Protein AF-A0A843BRD8-F1 (afdb_monomer_lite)

pLDDT: mean 87.22, std 11.65, range [42.34, 97.31]

Sequence (62 aa):
MNLISKDISNDFPNSDKIYLNNASVSLMPTQSIEAMKDFLISYNSIGPDSKESEPFVTEKLR

Radius of gyration: 16.98 Å; chains: 1; bounding box: 45×20×40 Å

Foldseek 3Di:
DPPPPDPCVQQFDDDPDDDDPCVPPNTDGPVVVVVVVVCVVVCVVCDVPHPVNVCVPPVVVD

Secondary structure (DSSP, 8-state):
--------GGGS---SS----TTTSPPPPHHHHHHHHHHHHHHHHH-TTSGGGHHHHHTT--

Structure (mmCIF, N/CA/C/O backbone):
data_AF-A0A843BRD8-F1
#
_entry.id   AF-A0A843BRD8-F1
#
loop_
_atom_site.group_PDB
_atom_site.id
_atom_site.type_symbol
_atom_site.label_atom_id
_atom_site.label_alt_id
_atom_site.label_comp_id
_atom_site.label_asym_id
_atom_site.label_entity_id
_atom_site.label_seq_id
_atom_site.pdbx_PDB_ins_code
_atom_site.Cartn_x
_atom_site.Cartn_y
_atom_site.Cartn_z
_atom_site.occupancy
_atom_site.B_iso_or_equiv
_atom_site.auth_seq_id
_atom_site.auth_comp_id
_atom_site.auth_asym_id
_atom_site.auth_atom_id
_atom_site.pdbx_PDB_model_num
ATOM 1 N N . MET A 1 1 ? 31.538 8.791 2.785 1.00 42.34 1 MET A N 1
ATOM 2 C CA . MET A 1 1 ? 30.265 8.090 3.057 1.00 42.34 1 MET A CA 1
ATOM 3 C C . MET A 1 1 ? 30.444 6.669 2.571 1.00 42.34 1 MET A C 1
ATOM 5 O O . MET A 1 1 ? 30.836 6.505 1.423 1.00 42.34 1 MET A O 1
ATOM 9 N N . ASN A 1 2 ? 30.280 5.671 3.440 1.00 46.91 2 ASN A N 1
ATOM 10 C CA . ASN A 1 2 ? 30.403 4.269 3.047 1.00 46.91 2 ASN A CA 1
ATOM 11 C C . ASN A 1 2 ? 29.154 3.901 2.231 1.00 46.91 2 ASN A C 1
ATOM 13 O O . ASN A 1 2 ? 28.156 3.441 2.775 1.00 46.91 2 ASN A O 1
ATOM 17 N N . LEU A 1 3 ? 29.172 4.252 0.944 1.00 59.28 3 LEU A N 1
ATOM 18 C CA . LEU A 1 3 ? 28.099 4.016 -0.019 1.00 59.28 3 LEU A CA 1
ATOM 19 C C . LEU A 1 3 ? 28.161 2.560 -0.481 1.00 59.28 3 LEU A C 1
ATOM 21 O O . LEU A 1 3 ? 28.334 2.286 -1.666 1.00 59.28 3 LEU A O 1
ATOM 25 N N . ILE A 1 4 ? 28.035 1.614 0.451 1.00 61.81 4 ILE A N 1
ATOM 26 C CA . ILE A 1 4 ? 27.591 0.279 0.061 1.00 61.81 4 ILE A CA 1
ATOM 27 C C . ILE A 1 4 ? 26.147 0.492 -0.386 1.00 61.81 4 ILE A C 1
ATOM 29 O O . ILE A 1 4 ? 25.230 0.543 0.433 1.00 61.81 4 ILE A O 1
ATOM 33 N N . SER A 1 5 ? 25.967 0.762 -1.678 1.00 72.50 5 SER A N 1
ATOM 34 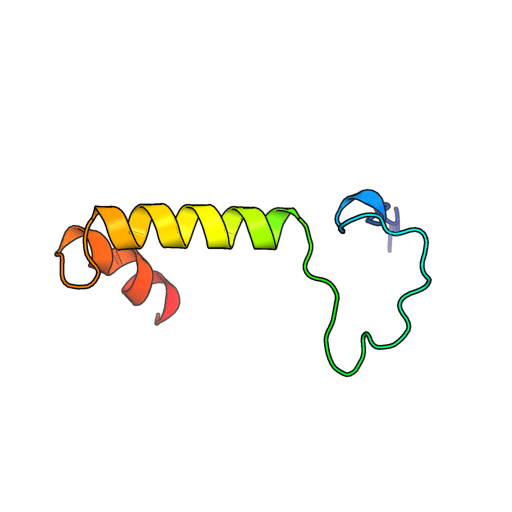C CA . SER A 1 5 ? 24.658 0.891 -2.293 1.00 72.50 5 SER A CA 1
ATOM 35 C C .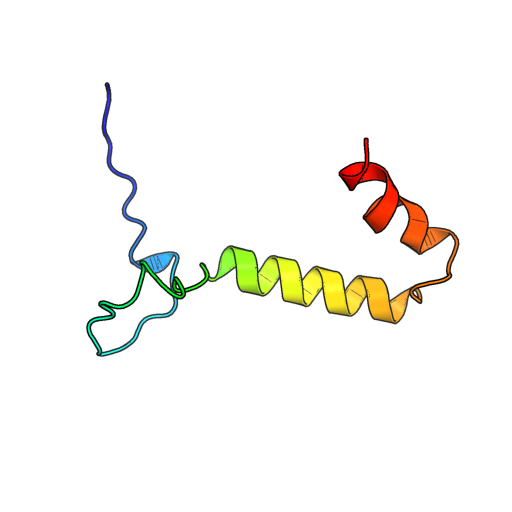 SER A 1 5 ? 23.979 -0.457 -2.121 1.00 72.50 5 SER A C 1
ATOM 37 O O . SER A 1 5 ? 24.316 -1.416 -2.817 1.00 72.50 5 SER A O 1
ATOM 39 N N . LYS A 1 6 ? 23.077 -0.557 -1.142 1.00 81.38 6 LYS A N 1
ATOM 40 C CA . LYS A 1 6 ? 22.167 -1.693 -1.055 1.00 81.38 6 LYS A CA 1
ATOM 41 C C . LYS A 1 6 ? 21.464 -1.775 -2.411 1.00 81.38 6 LYS A C 1
ATOM 43 O O . LYS A 1 6 ? 20.861 -0.792 -2.838 1.00 81.38 6 LYS A O 1
ATOM 48 N N . ASP A 1 7 ? 21.588 -2.908 -3.089 1.00 86.38 7 ASP A N 1
ATOM 49 C CA . ASP A 1 7 ? 20.803 -3.164 -4.289 1.00 86.38 7 ASP A CA 1
ATOM 50 C C . ASP A 1 7 ? 19.329 -3.274 -3.880 1.00 86.38 7 ASP A C 1
ATOM 52 O O . ASP A 1 7 ? 18.963 -4.125 -3.069 1.00 86.38 7 ASP A O 1
ATOM 56 N N . ILE A 1 8 ? 18.511 -2.362 -4.401 1.00 87.00 8 ILE A N 1
ATOM 57 C CA . ILE A 1 8 ? 17.068 -2.288 -4.142 1.00 87.00 8 ILE A CA 1
ATOM 58 C C . ILE A 1 8 ? 16.252 -2.807 -5.327 1.00 87.00 8 ILE A C 1
ATOM 60 O O . ILE A 1 8 ? 15.031 -2.704 -5.307 1.00 87.00 8 ILE A O 1
ATOM 64 N N . SER A 1 9 ? 16.888 -3.357 -6.366 1.00 85.19 9 SER A N 1
ATOM 65 C CA . SER A 1 9 ? 16.188 -3.805 -7.579 1.00 85.19 9 SER A CA 1
ATOM 66 C C . SER A 1 9 ? 15.133 -4.869 -7.263 1.00 85.19 9 SER A C 1
ATOM 68 O O . SER A 1 9 ? 14.048 -4.846 -7.830 1.00 85.19 9 SER A O 1
ATOM 70 N N . ASN A 1 10 ? 15.417 -5.739 -6.287 1.00 90.19 10 ASN A N 1
ATOM 71 C CA . ASN A 1 10 ? 14.494 -6.777 -5.816 1.00 90.19 10 ASN A CA 1
ATOM 72 C C . ASN A 1 10 ? 13.458 -6.278 -4.792 1.00 90.19 10 ASN A C 1
ATOM 74 O O . ASN A 1 10 ? 12.554 -7.030 -4.433 1.00 90.19 10 ASN A O 1
ATOM 78 N N . ASP A 1 11 ? 13.577 -5.036 -4.309 1.00 91.94 11 ASP A N 1
ATOM 79 C CA . ASP A 1 11 ? 12.613 -4.461 -3.364 1.00 91.94 11 ASP A CA 1
ATOM 80 C C . ASP A 1 11 ? 11.314 -4.044 -4.091 1.00 91.94 11 ASP A C 1
ATOM 82 O O . ASP A 1 11 ? 10.304 -3.801 -3.432 1.00 91.94 11 ASP A O 1
ATOM 86 N N . PHE A 1 12 ? 11.306 -3.984 -5.431 1.00 92.12 12 PHE A N 1
ATOM 87 C CA . PHE A 1 12 ? 10.150 -3.622 -6.261 1.00 92.12 12 PHE A CA 1
ATOM 88 C C . PHE A 1 12 ? 9.623 -4.816 -7.070 1.00 92.12 12 PHE A C 1
ATOM 90 O O . PHE A 1 12 ? 10.365 -5.759 -7.349 1.00 92.12 12 PHE A O 1
ATOM 97 N N . PRO A 1 13 ? 8.355 -4.777 -7.515 1.00 89.12 13 PRO A N 1
ATOM 98 C CA . PRO A 1 13 ? 7.833 -5.767 -8.445 1.00 89.12 13 PRO A CA 1
ATOM 99 C C . PRO A 1 13 ? 8.627 -5.788 -9.756 1.00 89.12 13 PRO A C 1
ATOM 101 O O . PRO A 1 13 ? 8.727 -4.777 -10.456 1.00 89.12 13 PRO A O 1
ATOM 104 N N . ASN A 1 14 ? 9.150 -6.961 -10.105 1.00 85.38 14 ASN A N 1
ATOM 105 C CA . ASN A 1 14 ? 9.861 -7.159 -11.361 1.00 85.38 14 ASN A CA 1
ATOM 106 C C . ASN A 1 14 ? 8.896 -7.097 -12.551 1.00 85.38 14 ASN A C 1
ATOM 108 O O . ASN A 1 14 ? 7.779 -7.615 -12.514 1.00 85.38 14 ASN A O 1
ATOM 112 N N . SER A 1 15 ? 9.351 -6.460 -13.623 1.00 84.19 15 SER A N 1
ATOM 113 C CA . SER A 1 15 ? 8.630 -6.305 -14.881 1.00 84.19 15 SER A CA 1
ATOM 114 C C . SER A 1 15 ? 9.650 -6.269 -16.010 1.00 84.19 15 SER A C 1
ATOM 116 O O . SER A 1 15 ? 10.698 -5.644 -15.864 1.00 84.19 15 SER A O 1
ATOM 118 N N . ASP A 1 16 ? 9.326 -6.843 -17.167 1.00 89.25 16 ASP A N 1
ATOM 119 C CA . ASP A 1 16 ? 10.172 -6.783 -18.371 1.00 89.25 16 ASP A CA 1
ATOM 120 C C . ASP A 1 16 ? 10.128 -5.398 -19.057 1.00 89.25 16 ASP A C 1
ATOM 122 O O . ASP A 1 16 ? 10.300 -5.266 -20.270 1.00 89.25 16 ASP A O 1
ATOM 126 N N . LYS A 1 17 ? 9.827 -4.338 -18.295 1.00 89.88 17 LYS A N 1
ATOM 127 C CA . LYS A 1 17 ? 9.630 -2.970 -18.781 1.00 89.88 17 LYS A CA 1
ATOM 128 C C . LYS A 1 17 ? 10.473 -1.993 -17.978 1.00 89.88 17 LYS A C 1
ATOM 130 O O . LYS A 1 17 ? 10.551 -2.076 -16.757 1.00 89.88 17 LYS A O 1
ATOM 135 N N . ILE A 1 18 ? 11.007 -0.993 -18.670 1.00 89.62 18 ILE A N 1
ATOM 136 C CA . ILE A 1 18 ? 11.704 0.129 -18.042 1.00 89.62 18 ILE A CA 1
ATOM 137 C C . ILE A 1 18 ? 10.665 1.164 -17.604 1.00 89.62 18 ILE A C 1
ATOM 139 O O . ILE A 1 18 ? 9.944 1.724 -18.432 1.00 89.62 18 ILE A O 1
ATOM 143 N N . TYR A 1 19 ? 10.586 1.418 -16.300 1.00 89.62 19 TYR A N 1
ATOM 144 C CA . TYR A 1 19 ? 9.696 2.428 -15.737 1.00 89.62 19 TYR A CA 1
ATOM 145 C C . TYR A 1 19 ? 10.404 3.784 -15.635 1.00 89.62 19 TYR A C 1
ATOM 147 O O . TYR A 1 19 ? 11.383 3.917 -14.907 1.00 89.62 19 TYR A O 1
ATOM 155 N N . LEU A 1 20 ? 9.898 4.795 -16.349 1.00 92.38 20 LEU A N 1
ATOM 156 C CA . LEU A 1 20 ? 10.519 6.129 -16.436 1.00 92.38 20 LEU A CA 1
ATOM 157 C C . LEU A 1 20 ? 9.661 7.259 -15.840 1.00 92.38 20 LEU A C 1
ATOM 159 O O . LEU A 1 20 ? 10.011 8.426 -15.974 1.00 92.38 20 LEU A O 1
ATOM 163 N N . ASN A 1 21 ? 8.532 6.941 -15.197 1.00 92.19 21 ASN A N 1
ATOM 164 C CA . ASN A 1 21 ? 7.573 7.940 -14.705 1.00 92.19 21 ASN A CA 1
ATOM 165 C C . ASN A 1 21 ? 7.617 8.128 -13.175 1.00 92.19 21 ASN A C 1
ATOM 167 O O . ASN A 1 21 ? 6.609 8.425 -12.534 1.00 92.19 21 ASN A O 1
ATOM 171 N N . ASN A 1 22 ? 8.794 7.946 -12.572 1.00 89.38 22 ASN A N 1
ATOM 172 C CA . ASN A 1 22 ? 8.994 8.002 -11.121 1.00 89.38 22 ASN A CA 1
ATOM 173 C C . ASN A 1 22 ? 8.701 9.384 -10.510 1.00 89.38 22 ASN A C 1
ATOM 175 O O . ASN A 1 22 ? 8.321 9.455 -9.345 1.00 89.38 22 ASN A O 1
ATOM 179 N N . ALA A 1 23 ? 8.829 10.465 -11.289 1.00 90.00 23 ALA A N 1
ATOM 180 C CA . ALA A 1 23 ? 8.525 11.825 -10.837 1.00 90.00 23 ALA A CA 1
ATOM 181 C C . ALA A 1 23 ? 7.017 12.101 -10.671 1.00 90.00 23 ALA A C 1
ATOM 183 O O . ALA A 1 23 ? 6.649 13.043 -9.976 1.00 90.00 23 ALA A O 1
ATOM 184 N N . SER A 1 24 ? 6.153 11.300 -11.305 1.00 92.19 24 SER A N 1
ATOM 185 C CA . SER A 1 24 ? 4.698 11.404 -11.157 1.00 92.19 24 SER A CA 1
ATOM 186 C C . SER A 1 24 ? 4.187 10.393 -10.136 1.00 92.19 24 SER A C 1
ATOM 188 O O . SER A 1 24 ? 3.730 10.770 -9.062 1.00 92.19 24 SER A O 1
ATOM 190 N N . VAL A 1 25 ? 4.299 9.102 -10.450 1.00 88.81 25 VAL A N 1
ATOM 191 C CA . VAL A 1 25 ? 3.907 8.012 -9.554 1.00 88.81 25 VAL A CA 1
ATOM 192 C C . VAL A 1 25 ? 5.079 7.053 -9.496 1.00 88.81 25 VAL A C 1
ATOM 194 O O . VAL A 1 25 ? 5.523 6.557 -10.522 1.00 88.81 25 VAL A O 1
ATOM 197 N N . SER A 1 26 ? 5.626 6.798 -8.317 1.00 90.69 26 SER A N 1
ATOM 198 C CA . SER A 1 26 ? 6.703 5.817 -8.172 1.00 90.69 26 SER A CA 1
ATOM 199 C C . SER A 1 26 ? 6.144 4.406 -8.005 1.00 90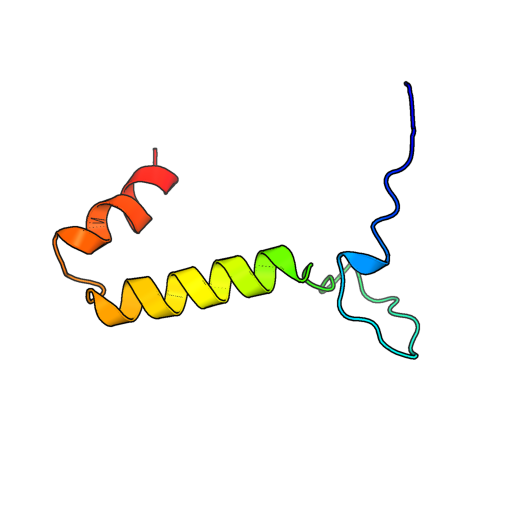.69 26 SER A C 1
ATOM 201 O O . SER A 1 26 ? 5.037 4.222 -7.499 1.00 90.69 26 SER A O 1
ATOM 203 N N . LEU A 1 27 ? 6.921 3.402 -8.419 1.00 91.31 27 LEU A N 1
ATOM 204 C CA . LEU A 1 27 ? 6.629 2.016 -8.065 1.00 91.31 27 LEU A CA 1
ATOM 205 C C . LEU A 1 27 ? 6.690 1.881 -6.542 1.00 91.31 27 LEU A C 1
ATOM 207 O O . LEU A 1 27 ? 7.616 2.391 -5.913 1.00 91.31 27 LEU A O 1
ATOM 211 N N . MET A 1 28 ? 5.707 1.207 -5.951 1.00 93.12 28 MET A N 1
ATOM 212 C CA . MET A 1 28 ? 5.752 0.907 -4.524 1.00 93.12 28 MET A CA 1
ATOM 213 C C . MET A 1 28 ? 6.646 -0.311 -4.275 1.00 93.12 28 MET A C 1
ATOM 215 O O . MET A 1 28 ? 6.481 -1.320 -4.967 1.00 93.12 28 MET A O 1
ATOM 219 N N . PRO A 1 29 ? 7.556 -0.255 -3.288 1.00 94.38 29 PRO A N 1
ATOM 220 C CA . PRO A 1 29 ? 8.281 -1.433 -2.841 1.00 94.38 29 PRO A CA 1
ATOM 221 C C . PRO A 1 29 ? 7.320 -2.520 -2.351 1.00 94.38 29 PRO A C 1
ATOM 223 O O . PRO A 1 29 ? 6.308 -2.220 -1.710 1.00 94.38 29 PRO A O 1
ATOM 226 N N . THR A 1 30 ? 7.66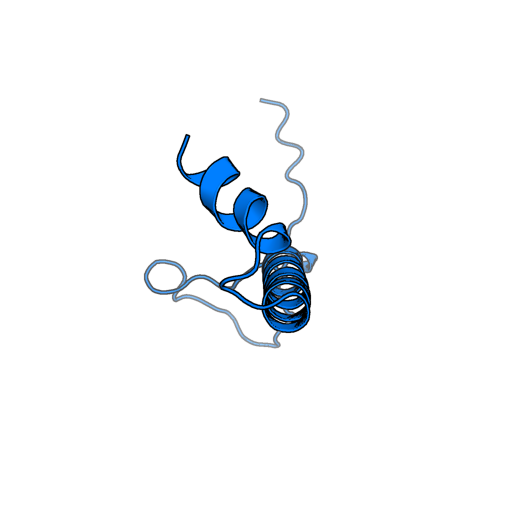8 -3.783 -2.579 1.00 95.19 30 THR A N 1
ATOM 227 C CA . THR A 1 30 ? 6.892 -4.957 -2.158 1.00 95.19 30 THR A CA 1
ATOM 228 C C . THR A 1 30 ? 6.592 -4.919 -0.660 1.00 95.19 30 THR A C 1
ATOM 230 O O . THR A 1 30 ? 5.452 -5.131 -0.260 1.00 95.19 30 THR A O 1
ATOM 233 N N . GLN A 1 31 ? 7.566 -4.520 0.164 1.00 95.12 31 GLN A N 1
ATOM 234 C CA . GLN A 1 31 ? 7.377 -4.379 1.610 1.00 95.12 31 GLN A CA 1
ATOM 235 C 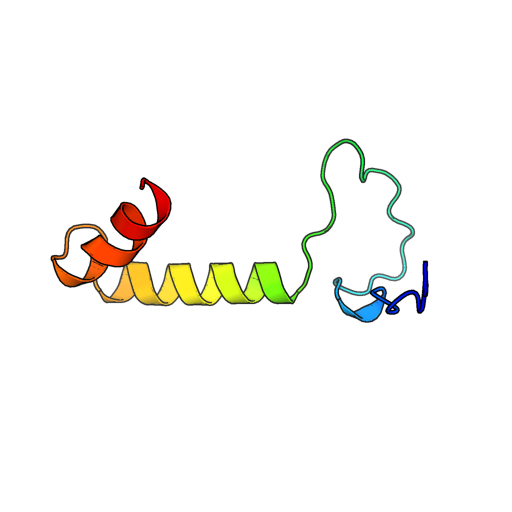C . GLN A 1 31 ? 6.265 -3.379 1.968 1.00 95.12 31 GLN A C 1
ATOM 237 O O . GLN A 1 31 ? 5.485 -3.616 2.888 1.00 95.12 31 GLN A O 1
ATOM 242 N N . SER A 1 32 ? 6.172 -2.253 1.254 1.00 95.44 32 SER A N 1
ATOM 243 C CA . SER A 1 32 ? 5.121 -1.260 1.497 1.00 95.44 32 SER A CA 1
ATOM 244 C C . SER A 1 32 ? 3.746 -1.789 1.090 1.00 95.44 32 SER A C 1
ATOM 246 O O . SER A 1 32 ? 2.767 -1.537 1.790 1.00 95.44 32 SER A O 1
ATOM 248 N N . ILE A 1 33 ? 3.679 -2.552 -0.006 1.00 96.00 33 ILE A N 1
ATOM 249 C CA . ILE A 1 33 ? 2.450 -3.221 -0.457 1.00 96.00 33 ILE A CA 1
ATOM 250 C C . ILE A 1 33 ? 1.982 -4.231 0.599 1.00 96.00 33 ILE A C 1
ATOM 252 O O . ILE A 1 33 ? 0.808 -4.234 0.968 1.00 96.00 33 ILE A O 1
ATOM 256 N N . GLU A 1 34 ? 2.891 -5.057 1.118 1.00 97.25 34 GLU A N 1
ATOM 257 C CA . GLU A 1 34 ? 2.590 -6.047 2.157 1.00 97.25 34 GLU A CA 1
ATOM 258 C C . GLU A 1 34 ? 2.132 -5.392 3.459 1.00 97.25 34 GLU A C 1
ATOM 260 O O . GLU A 1 34 ? 1.079 -5.756 3.979 1.00 97.25 34 GLU A O 1
ATOM 265 N N . ALA A 1 35 ? 2.848 -4.369 3.931 1.00 96.00 35 ALA A N 1
ATOM 266 C CA . ALA A 1 35 ? 2.478 -3.641 5.140 1.00 96.00 35 ALA A CA 1
ATOM 267 C C . ALA A 1 35 ? 1.083 -3.003 5.028 1.00 96.00 35 ALA A C 1
ATOM 269 O O . ALA A 1 35 ? 0.293 -3.076 5.969 1.00 96.00 35 ALA A O 1
ATOM 270 N N . MET A 1 36 ? 0.748 -2.413 3.873 1.00 96.12 36 MET A N 1
ATOM 271 C CA . MET A 1 36 ? -0.592 -1.869 3.632 1.00 96.12 36 MET A CA 1
ATOM 272 C C . MET A 1 36 ? -1.660 -2.961 3.592 1.00 96.12 36 MET A C 1
ATOM 274 O O . MET A 1 36 ? -2.730 -2.787 4.170 1.00 96.12 36 MET A O 1
ATOM 278 N N . LYS A 1 37 ? -1.387 -4.085 2.924 1.00 97.31 37 LYS A N 1
ATOM 279 C CA . LYS A 1 37 ? -2.307 -5.226 2.862 1.00 97.31 37 LYS A CA 1
ATOM 280 C C . LYS A 1 37 ? -2.605 -5.761 4.267 1.00 97.31 37 LYS A C 1
ATOM 282 O O . LYS A 1 37 ? -3.772 -5.919 4.616 1.00 97.31 37 LYS A O 1
ATOM 287 N N . ASP A 1 38 ? -1.572 -5.995 5.071 1.00 96.19 38 ASP A N 1
ATOM 288 C CA . ASP A 1 38 ? -1.714 -6.531 6.427 1.00 96.19 38 ASP A CA 1
ATOM 289 C C . ASP A 1 38 ? -2.451 -5.547 7.344 1.00 96.19 38 ASP A C 1
ATOM 291 O O . ASP A 1 38 ? -3.356 -5.945 8.083 1.00 96.19 38 ASP A O 1
ATOM 295 N N . PHE A 1 39 ? -2.138 -4.251 7.231 1.00 94.19 39 PHE A N 1
ATOM 296 C CA . PHE A 1 39 ? -2.878 -3.192 7.912 1.00 94.19 39 PHE A CA 1
ATOM 297 C C . PHE A 1 39 ? -4.368 -3.226 7.559 1.00 94.19 39 PHE A C 1
ATOM 299 O O . PHE A 1 39 ? -5.202 -3.268 8.458 1.00 94.19 39 PHE A O 1
ATOM 306 N N . LEU A 1 40 ? -4.714 -3.242 6.267 1.00 95.25 40 LEU A N 1
ATOM 307 C CA . LEU A 1 40 ? -6.106 -3.210 5.813 1.00 95.25 40 LEU A CA 1
ATOM 308 C C . LEU A 1 40 ? -6.895 -4.436 6.284 1.00 95.25 40 LEU A C 1
ATOM 310 O O . LEU A 1 40 ? -8.036 -4.292 6.718 1.00 95.25 40 LEU A O 1
ATOM 314 N N . ILE A 1 41 ? -6.292 -5.628 6.228 1.00 96.00 41 ILE A N 1
ATOM 315 C CA . ILE A 1 41 ? -6.921 -6.863 6.716 1.00 96.00 41 ILE A CA 1
ATOM 316 C C . ILE A 1 41 ? -7.187 -6.763 8.219 1.00 96.00 41 ILE A C 1
ATOM 318 O O . ILE A 1 41 ? -8.313 -7.005 8.656 1.00 96.00 41 ILE A O 1
ATOM 322 N N . SER A 1 42 ? -6.171 -6.384 8.999 1.00 94.12 42 SER A N 1
ATOM 323 C CA . SER A 1 42 ? -6.279 -6.269 10.455 1.00 94.12 42 SER A CA 1
ATOM 324 C C . SER A 1 42 ? -7.314 -5.216 10.859 1.00 94.12 42 SER A C 1
ATOM 326 O O . SER A 1 42 ? -8.266 -5.525 11.573 1.00 94.12 42 SER A O 1
ATOM 328 N N . TYR A 1 43 ? -7.193 -4.002 10.315 1.00 93.38 43 TYR A N 1
ATOM 329 C CA . TYR A 1 43 ? -8.066 -2.867 10.610 1.00 93.38 43 TYR A CA 1
ATOM 330 C C . TYR A 1 43 ? -9.534 -3.142 10.250 1.00 93.38 43 TYR A C 1
ATOM 332 O O . TYR A 1 43 ? -10.442 -2.793 11.003 1.00 93.38 43 TYR A O 1
ATOM 340 N N . ASN A 1 44 ? -9.784 -3.828 9.130 1.00 94.12 44 ASN A N 1
ATOM 341 C CA . ASN A 1 44 ? -11.137 -4.225 8.751 1.00 94.12 44 ASN A CA 1
ATOM 342 C C . ASN A 1 44 ? -11.693 -5.350 9.640 1.00 94.12 44 ASN A C 1
ATOM 344 O O . ASN A 1 44 ? -12.885 -5.362 9.929 1.00 94.12 44 ASN A O 1
ATOM 348 N N . SER A 1 45 ? -10.846 -6.285 10.087 1.00 95.31 45 SER A N 1
ATOM 349 C CA . SER A 1 45 ? -11.263 -7.388 10.962 1.00 95.31 45 SER A CA 1
ATOM 350 C C . SER A 1 45 ? -11.652 -6.923 12.365 1.00 95.31 45 SER A C 1
ATOM 352 O O . SER A 1 45 ? -12.620 -7.438 12.916 1.00 95.31 45 SER A O 1
ATOM 354 N N . ILE A 1 46 ? -10.897 -5.992 12.957 1.00 95.19 46 ILE A N 1
ATOM 355 C CA . ILE A 1 46 ? -11.208 -5.426 14.284 1.00 95.19 46 ILE A CA 1
ATOM 356 C C . ILE A 1 46 ? -12.373 -4.429 14.220 1.00 95.19 46 ILE A C 1
ATOM 358 O O . ILE A 1 46 ? -13.070 -4.202 15.205 1.00 95.19 46 ILE A O 1
ATOM 362 N N . GLY A 1 47 ? -12.604 -3.857 13.039 1.00 92.56 47 GLY A N 1
ATOM 363 C CA . GLY A 1 47 ? -13.598 -2.826 12.795 1.00 92.56 47 GLY A CA 1
ATOM 364 C C . GLY A 1 47 ? -13.015 -1.425 13.020 1.00 92.56 47 GLY A C 1
ATOM 365 O O . GLY A 1 47 ? -12.384 -1.178 14.053 1.00 92.56 47 GLY A O 1
ATOM 366 N N . PRO A 1 48 ? -13.248 -0.485 12.087 1.00 87.88 48 PRO A N 1
ATOM 367 C CA . PRO A 1 48 ? -12.629 0.840 12.115 1.00 87.88 48 PRO A CA 1
ATOM 368 C C . PRO A 1 48 ? -13.020 1.672 13.343 1.00 87.88 48 PRO A C 1
ATOM 370 O O . PRO A 1 48 ? -12.195 2.434 13.835 1.00 87.88 48 PRO A O 1
ATOM 373 N N . ASP A 1 49 ? -14.227 1.474 13.878 1.00 89.31 49 ASP A N 1
ATOM 374 C CA . ASP A 1 49 ? -14.764 2.219 15.028 1.00 89.31 49 ASP A CA 1
ATOM 375 C C . ASP A 1 49 ? -14.629 1.454 16.362 1.00 89.31 49 ASP A C 1
ATOM 377 O O . ASP A 1 49 ? -15.306 1.756 17.349 1.00 89.31 49 ASP A O 1
ATOM 381 N N . SER A 1 50 ? -13.793 0.414 16.404 1.00 93.56 50 SER A N 1
ATOM 382 C CA . SER A 1 50 ? -13.529 -0.347 17.627 1.00 93.56 50 SER A CA 1
ATOM 383 C C . SER A 1 50 ? -12.533 0.374 18.542 1.00 93.56 50 SER A C 1
ATOM 385 O O . SER A 1 50 ? -11.697 1.153 18.100 1.00 93.56 50 SER A O 1
ATOM 387 N N . LYS A 1 51 ? -12.556 0.074 19.847 1.00 92.25 51 LYS A N 1
ATOM 388 C CA . LYS A 1 51 ? -11.508 0.565 20.768 1.00 92.25 51 LYS A CA 1
ATOM 389 C C . LYS A 1 51 ? -10.126 0.008 20.418 1.00 92.25 51 LYS A C 1
ATOM 391 O O . LYS A 1 51 ? -9.116 0.650 20.667 1.00 92.25 51 LYS A O 1
ATOM 396 N N . GLU A 1 52 ? -10.090 -1.190 19.844 1.00 91.75 52 GLU A N 1
ATOM 397 C CA . GLU A 1 52 ? -8.858 -1.868 19.436 1.00 91.75 52 GLU A CA 1
ATOM 398 C C . GLU A 1 52 ? -8.211 -1.206 18.212 1.00 91.75 52 GLU A C 1
ATOM 400 O O . GLU A 1 52 ? -7.012 -1.372 17.996 1.00 91.75 52 GLU A O 1
ATOM 405 N N . SER A 1 53 ? -8.971 -0.423 17.434 1.00 91.50 53 SER A N 1
ATOM 406 C CA . SER A 1 53 ? -8.450 0.300 16.275 1.00 91.50 53 SER A CA 1
ATOM 407 C C . SER A 1 53 ? -7.735 1.614 16.640 1.00 91.50 53 SER A C 1
ATOM 409 O O . SER A 1 53 ? -6.966 2.141 15.836 1.00 91.50 53 SER A O 1
ATOM 411 N N . GLU A 1 54 ? -7.932 2.132 17.859 1.00 90.56 54 GLU A N 1
ATOM 412 C CA . GLU A 1 54 ? -7.424 3.437 18.308 1.00 90.56 54 GLU A CA 1
ATOM 413 C C . GLU A 1 54 ? -5.899 3.626 18.133 1.00 90.56 54 GLU A C 1
ATOM 415 O O . GLU A 1 54 ? -5.492 4.695 17.652 1.00 90.56 54 GLU A O 1
ATOM 420 N N . PRO A 1 55 ? -5.027 2.637 18.437 1.00 90.00 55 PRO A N 1
ATOM 421 C CA . PRO A 1 55 ? -3.580 2.791 18.259 1.00 90.00 55 PRO A CA 1
ATOM 422 C C . PRO A 1 55 ? -3.177 3.051 16.803 1.00 90.00 55 PRO A C 1
ATOM 424 O O . PRO A 1 55 ? -2.267 3.836 16.543 1.00 90.00 55 PRO A O 1
ATOM 427 N N . PHE A 1 56 ? -3.898 2.471 15.838 1.00 86.44 56 PHE A N 1
ATOM 428 C CA . PHE A 1 56 ? -3.593 2.620 14.413 1.00 86.44 56 PHE A CA 1
ATOM 429 C C . PHE A 1 56 ? -3.722 4.063 13.910 1.00 86.44 56 PHE A C 1
ATOM 431 O O . PHE A 1 56 ? -3.051 4.440 12.949 1.00 86.44 56 PHE A O 1
ATOM 438 N N . VAL A 1 57 ? -4.564 4.872 14.558 1.00 82.94 57 VAL A N 1
ATOM 439 C CA . VAL A 1 57 ? -4.791 6.281 14.207 1.00 82.94 57 VAL A CA 1
ATOM 440 C C . VAL A 1 57 ? -3.970 7.200 15.109 1.00 82.94 57 VAL A C 1
ATOM 442 O O . VAL A 1 57 ? -3.301 8.120 14.640 1.00 82.94 57 VAL A O 1
ATOM 445 N N . THR A 1 58 ? -3.993 6.947 16.417 1.00 87.00 58 THR A N 1
ATOM 446 C CA . THR A 1 58 ? -3.43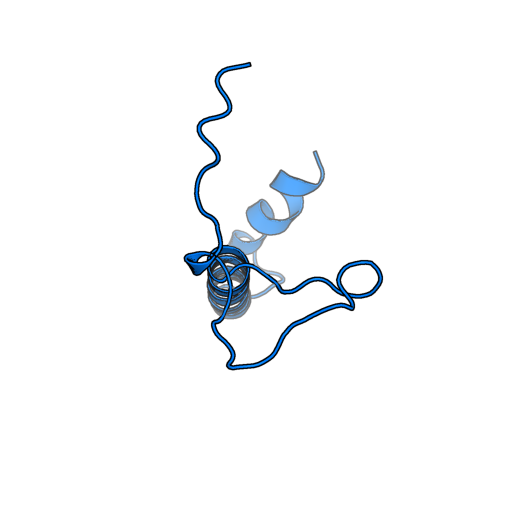9 7.869 17.416 1.00 87.00 58 THR A CA 1
ATOM 447 C C . THR A 1 58 ? -1.914 7.854 17.489 1.00 87.00 58 THR A C 1
ATOM 449 O O . THR A 1 58 ? -1.319 8.903 17.735 1.00 87.00 58 THR A O 1
ATOM 452 N N . GLU A 1 59 ? -1.253 6.726 17.211 1.00 83.12 59 GLU A N 1
ATOM 453 C CA . GLU A 1 59 ? 0.217 6.653 17.198 1.00 83.12 59 GLU A CA 1
ATOM 454 C C . GLU A 1 59 ? 0.851 7.469 16.064 1.00 83.12 59 GLU A C 1
ATOM 456 O O . GLU A 1 59 ? 2.021 7.836 16.152 1.00 83.12 59 GLU A O 1
ATOM 461 N N . LYS A 1 60 ? 0.099 7.754 14.993 1.00 71.38 60 LYS A N 1
ATOM 462 C CA . LYS A 1 60 ? 0.587 8.484 13.809 1.00 71.38 60 LYS A CA 1
ATOM 463 C C . LYS A 1 60 ? 0.269 9.980 13.821 1.00 71.38 60 LYS A C 1
ATOM 465 O O . LYS A 1 60 ? 0.804 10.702 12.986 1.00 71.38 60 LYS A O 1
ATOM 470 N N . LEU A 1 61 ? -0.595 10.432 14.731 1.00 69.00 61 LEU A N 1
ATOM 471 C CA . LEU A 1 61 ? -1.039 11.829 14.849 1.00 69.00 61 LEU A CA 1
ATOM 472 C C . LEU A 1 61 ? -0.387 12.588 16.020 1.00 69.00 61 LEU A C 1
ATOM 474 O O . LEU A 1 61 ? -0.756 13.734 16.277 1.00 69.00 61 LEU A O 1
ATOM 478 N N . ARG A 1 62 ? 0.548 11.957 16.736 1.00 57.88 62 ARG A N 1
ATOM 479 C CA . ARG A 1 62 ? 1.394 12.594 17.757 1.00 57.88 62 ARG A CA 1
ATOM 480 C C . ARG A 1 62 ? 2.708 13.064 17.153 1.00 57.88 62 ARG A C 1
ATOM 482 O O . ARG A 1 62 ? 3.154 14.154 17.568 1.00 57.88 62 ARG A O 1
#